Protein AF-A0A2W5ASA6-F1 (afdb_monomer)

Radius of gyration: 26.02 Å; Cα contacts (8 Å, |Δi|>4): 190; chains: 1; bounding box: 42×32×89 Å

pLDDT: mean 86.65, std 14.49, range [41.47, 98.5]

Sequence (164 aa):
MSTVKDPTAKGNSGFLWGIGVLLVIIAVVLGFIFYQNRGANMQGLEGFAKENVNMEMSFGDNAVTLKAADAKDAPEVELYEDYSCPHCSDLAKETDGQMKEKIEQGKLIVKVRTLNFLDGSQNGIESIKSNDGHSYKAAAAIEQVAKSGDVQLYWNLRKYLMDE

Nearest PDB structures (foldseek):
  5c00-assembly3_C  TM=9.479E-01  e=5.331E-10  Corynebacterium diphtheriae NCTC 13129
  6bo0-assembly1_A  TM=9.353E-01  e=1.301E-08  Corynebacterium matruchotii ATCC 14266
  4ihu-assembly2_B  TM=8.076E-01  e=2.851E-03  Mycobacterium tuberculosis H37Rv
  4jr4-assembly2_B  TM=7.544E-01  e=1.469E-03  Mycobacterium tuberculosis
  4z7x-assembly2_B  TM=4.442E-01  e=3.178E-02  Actinomyces oris

Organism: NCBI:txid43771

Foldseek 3Di:
DPDDDDCPPDPNVVSVVVVVVVVVVVVVVVVVVVVVVVVPPVVLCVPQDQDDAQWFWADDPQWIKTAHPPQDPADEDEAEDFLVDLVSLVCCVVPVVVVRVCRNVSNYIYTYRQDHLVLADPVGPVSVVVLPDPRSVLSVVLVVVSVVRPPSCNSSSVNSSSND

Structure (mmCIF, N/CA/C/O backbone):
data_AF-A0A2W5ASA6-F1
#
_entry.id   AF-A0A2W5ASA6-F1
#
loop_
_atom_site.group_PDB
_atom_site.id
_atom_site.type_symbol
_atom_site.label_atom_id
_atom_site.label_alt_id
_atom_site.label_comp_id
_atom_site.label_asym_id
_atom_site.label_entity_id
_atom_site.label_seq_id
_atom_site.pdbx_PDB_ins_code
_atom_site.Cartn_x
_atom_site.Cartn_y
_atom_site.Cartn_z
_atom_site.occupancy
_atom_site.B_iso_or_equiv
_atom_site.auth_seq_id
_atom_site.auth_comp_id
_atom_site.auth_asym_id
_atom_site.auth_atom_id
_atom_site.pdbx_PDB_model_num
ATOM 1 N N . MET A 1 1 ? -2.077 -6.073 70.596 1.00 41.47 1 MET A N 1
ATOM 2 C CA . MET A 1 1 ? -2.685 -4.907 69.918 1.00 41.47 1 MET A CA 1
ATOM 3 C C . MET A 1 1 ? -1.6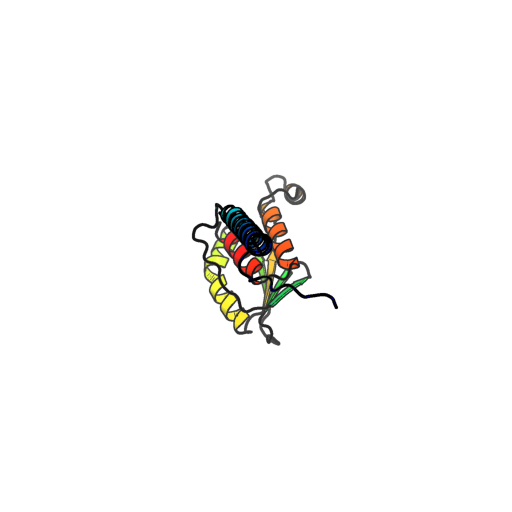05 -4.258 69.066 1.00 41.47 1 MET A C 1
ATOM 5 O O . MET A 1 1 ? -0.726 -3.611 69.619 1.00 41.47 1 MET A O 1
ATOM 9 N N . SER A 1 2 ? -1.594 -4.506 67.755 1.00 49.22 2 SER A N 1
ATOM 10 C CA . SER A 1 2 ? -0.658 -3.827 66.849 1.00 49.22 2 SER A CA 1
ATOM 11 C C . SER A 1 2 ? -1.163 -2.409 66.627 1.00 49.22 2 SER A C 1
ATOM 13 O O . SER A 1 2 ? -2.222 -2.220 66.036 1.00 49.22 2 SER A O 1
ATOM 15 N N . THR A 1 3 ? -0.449 -1.420 67.163 1.00 57.75 3 THR A N 1
ATOM 16 C CA . THR A 1 3 ? -0.790 -0.013 66.946 1.00 57.75 3 THR A CA 1
ATOM 17 C C . THR A 1 3 ? -0.473 0.327 65.490 1.00 57.75 3 THR A C 1
ATOM 19 O O . THR A 1 3 ? 0.677 0.226 65.056 1.00 57.75 3 THR A O 1
ATOM 22 N N . VAL A 1 4 ? -1.496 0.666 64.706 1.00 61.16 4 VAL A N 1
ATOM 23 C CA . VAL A 1 4 ? -1.311 1.203 63.355 1.00 61.16 4 VAL A CA 1
ATOM 24 C C . VAL A 1 4 ? -0.895 2.657 63.534 1.00 61.16 4 VAL A C 1
ATOM 26 O O . VAL A 1 4 ? -1.671 3.474 64.024 1.00 61.16 4 VAL A O 1
ATOM 29 N N . LYS A 1 5 ? 0.365 2.967 63.220 1.00 63.25 5 LYS A N 1
ATOM 30 C CA . LYS A 1 5 ? 0.864 4.343 63.260 1.00 63.25 5 LYS A CA 1
ATOM 31 C C . LYS A 1 5 ? 0.345 5.098 62.041 1.00 63.25 5 LYS A C 1
ATOM 33 O O . LYS A 1 5 ? 0.503 4.625 60.919 1.00 63.25 5 LYS A O 1
ATOM 38 N N . ASP A 1 6 ? -0.239 6.266 62.286 1.00 61.50 6 ASP A N 1
ATOM 39 C CA . ASP A 1 6 ? -0.679 7.198 61.250 1.00 61.50 6 ASP A CA 1
ATOM 40 C C . ASP A 1 6 ? 0.534 7.626 60.395 1.00 61.50 6 ASP A C 1
ATOM 42 O O . ASP A 1 6 ? 1.485 8.216 60.927 1.00 61.50 6 ASP A O 1
ATOM 46 N N . PRO A 1 7 ? 0.547 7.309 59.086 1.00 58.97 7 PRO A N 1
ATOM 47 C CA . PRO A 1 7 ? 1.683 7.583 58.210 1.00 58.97 7 PRO A CA 1
ATOM 48 C C . PRO A 1 7 ? 1.930 9.085 57.999 1.00 58.97 7 PRO A C 1
ATOM 50 O O . PRO A 1 7 ? 3.043 9.463 57.635 1.00 58.97 7 PRO A O 1
ATOM 53 N N . THR A 1 8 ? 0.939 9.932 58.291 1.00 57.84 8 THR A N 1
ATOM 54 C CA . THR A 1 8 ? 0.981 11.398 58.182 1.00 57.84 8 THR A CA 1
ATOM 55 C C . THR A 1 8 ? 1.221 12.126 59.511 1.00 57.84 8 THR A C 1
ATOM 57 O O . THR A 1 8 ? 1.247 13.358 59.544 1.00 57.84 8 THR A O 1
ATOM 60 N N . ALA A 1 9 ? 1.455 11.402 60.613 1.00 64.62 9 ALA A N 1
ATOM 61 C CA . ALA A 1 9 ? 1.742 12.011 61.910 1.00 64.62 9 ALA A CA 1
ATOM 62 C C . ALA A 1 9 ? 3.044 12.841 61.902 1.00 64.62 9 ALA A C 1
ATOM 64 O O . ALA A 1 9 ? 4.064 12.463 61.315 1.00 64.62 9 ALA A O 1
ATOM 65 N N . LYS A 1 10 ? 3.011 13.979 62.608 1.00 55.50 10 LYS A N 1
ATOM 66 C CA . LYS A 1 10 ? 4.101 14.962 62.722 1.00 55.50 10 LYS A CA 1
ATOM 67 C C . LYS A 1 10 ? 5.357 14.296 63.314 1.00 55.50 10 LYS A C 1
ATOM 69 O O . LYS A 1 10 ? 5.459 14.126 64.524 1.00 55.50 10 LYS A O 1
ATOM 74 N N . GLY A 1 11 ? 6.287 13.886 62.446 1.00 59.62 11 GLY A N 1
ATOM 75 C CA . GLY A 1 11 ? 7.538 13.207 62.815 1.00 59.62 11 GLY A CA 1
ATOM 76 C C . GLY A 1 11 ? 7.908 11.982 61.967 1.00 59.62 11 GLY A C 1
ATOM 77 O O . GLY A 1 11 ? 9.030 11.498 62.086 1.00 59.62 11 GLY A O 1
ATOM 78 N N . ASN A 1 12 ? 7.024 11.485 61.091 1.00 59.50 12 ASN A N 1
ATOM 79 C CA . ASN A 1 12 ? 7.313 10.305 60.267 1.00 59.50 12 ASN A CA 1
ATOM 80 C C . ASN A 1 12 ? 7.948 10.669 58.909 1.00 59.50 12 ASN A C 1
ATOM 82 O O . ASN A 1 12 ? 7.347 10.505 57.845 1.00 59.50 12 ASN A O 1
ATOM 86 N N . SER A 1 13 ? 9.185 11.175 58.949 1.00 63.97 13 SER A N 1
ATOM 87 C CA . SER A 1 13 ? 9.952 11.586 57.759 1.00 63.97 13 SER A CA 1
ATOM 88 C C . SER A 1 13 ? 10.148 10.464 56.732 1.00 63.97 13 SER A C 1
ATOM 90 O O . SER A 1 13 ? 10.290 10.752 55.547 1.00 63.97 13 SER A O 1
ATOM 92 N N . GLY A 1 14 ? 10.089 9.194 57.149 1.00 72.12 14 GLY A N 1
ATOM 93 C CA . GLY A 1 14 ? 10.225 8.039 56.258 1.00 72.12 14 GLY A CA 1
ATOM 94 C C . GLY A 1 14 ? 9.082 7.883 55.248 1.00 72.12 14 GLY A C 1
ATOM 95 O O . GLY A 1 14 ? 9.334 7.507 54.106 1.00 72.12 14 GLY A O 1
ATOM 96 N N . PHE A 1 15 ? 7.841 8.218 55.620 1.00 73.06 15 PHE A N 1
ATOM 97 C CA . PHE A 1 15 ? 6.695 8.127 54.704 1.00 73.06 15 PHE A CA 1
ATOM 98 C C . PHE A 1 15 ? 6.713 9.250 53.657 1.00 73.06 15 PHE A C 1
ATOM 100 O O . PHE A 1 15 ? 6.542 8.994 52.466 1.00 73.06 15 PHE A O 1
ATOM 107 N N . LEU A 1 16 ? 7.014 10.482 54.083 1.00 79.38 16 LEU A N 1
ATOM 108 C CA . LEU A 1 16 ? 7.177 11.622 53.173 1.00 79.38 16 LEU A CA 1
ATOM 109 C C . LEU A 1 16 ? 8.375 11.434 52.232 1.00 79.38 16 LEU A C 1
ATOM 111 O O . LEU A 1 16 ? 8.288 11.770 51.053 1.00 79.38 16 LEU A O 1
ATOM 115 N N . TRP A 1 17 ? 9.468 10.846 52.727 1.00 84.31 17 TRP A N 1
ATOM 116 C CA . TRP A 1 17 ? 10.623 10.500 51.900 1.00 84.31 17 TRP A CA 1
ATOM 117 C C . TRP A 1 17 ? 10.293 9.399 50.885 1.00 84.31 17 TRP A C 1
ATOM 119 O O . TRP A 1 17 ? 10.649 9.527 49.717 1.00 84.31 17 TRP A O 1
ATOM 129 N N . GLY A 1 18 ? 9.532 8.374 51.286 1.00 86.62 18 GLY A N 1
ATOM 130 C CA . GLY A 1 18 ? 9.048 7.328 50.380 1.00 86.62 18 GLY A CA 1
ATOM 131 C C . GLY A 1 18 ? 8.184 7.870 49.235 1.00 86.62 18 GLY A C 1
ATOM 132 O O . GLY A 1 18 ? 8.398 7.501 48.081 1.00 86.62 18 GLY A O 1
ATOM 133 N N . ILE A 1 19 ? 7.267 8.802 49.522 1.00 87.00 19 ILE A N 1
ATOM 134 C CA . ILE A 1 19 ? 6.467 9.485 48.488 1.00 87.00 19 ILE A CA 1
ATOM 135 C C . ILE A 1 19 ? 7.361 10.333 47.576 1.00 87.00 19 ILE A C 1
ATOM 137 O O . ILE A 1 19 ? 7.201 10.298 46.357 1.00 87.00 19 ILE A O 1
ATOM 141 N N . GLY A 1 20 ? 8.320 11.066 48.147 1.00 90.56 20 GLY A N 1
ATOM 142 C CA . GLY A 1 20 ? 9.262 11.874 47.374 1.00 90.56 20 GLY A CA 1
ATOM 143 C C . GLY A 1 20 ? 10.071 11.036 46.382 1.00 90.56 20 GLY A C 1
ATOM 144 O O . GLY A 1 20 ? 10.137 11.375 45.203 1.00 90.56 20 GLY A O 1
ATOM 145 N N . VAL A 1 21 ? 10.623 9.904 46.830 1.00 93.50 21 VAL A N 1
ATOM 146 C CA . VAL A 1 21 ? 11.370 8.971 45.969 1.00 93.50 21 VAL A CA 1
ATOM 147 C C . VAL A 1 21 ? 10.477 8.399 44.866 1.00 93.50 21 VAL A C 1
ATOM 149 O O . VAL A 1 21 ? 10.891 8.350 43.708 1.00 93.50 21 VAL A O 1
ATOM 152 N N . LEU A 1 22 ? 9.236 8.024 45.187 1.00 91.81 22 LEU A N 1
ATOM 153 C CA . LEU A 1 22 ? 8.289 7.501 44.201 1.00 91.81 22 LEU A CA 1
ATOM 154 C C . LEU A 1 22 ? 7.977 8.522 43.096 1.00 91.81 22 LEU A C 1
ATOM 156 O O . LEU A 1 22 ? 7.993 8.176 41.915 1.00 91.81 22 LEU A O 1
ATOM 160 N N . LEU A 1 23 ? 7.738 9.784 43.461 1.00 93.81 23 LEU A N 1
ATOM 161 C CA . LEU A 1 23 ? 7.461 10.851 42.494 1.00 93.81 23 LEU A CA 1
ATOM 162 C C . LEU A 1 23 ? 8.652 11.116 41.567 1.00 93.81 23 LEU A C 1
ATOM 164 O O . LEU A 1 23 ? 8.461 11.331 40.371 1.00 93.81 23 LEU A O 1
ATOM 168 N N . VAL A 1 24 ? 9.876 11.048 42.096 1.00 95.94 24 VAL A N 1
ATOM 169 C CA . VAL A 1 24 ? 11.101 11.187 41.297 1.00 95.94 24 VAL A CA 1
ATOM 170 C C . VAL A 1 24 ? 11.216 10.048 40.285 1.00 95.94 24 VAL A C 1
ATOM 172 O O . VAL A 1 24 ? 11.484 10.305 39.115 1.00 95.94 24 VAL A O 1
ATOM 175 N N . ILE A 1 25 ? 10.952 8.802 40.692 1.00 94.44 25 ILE A N 1
ATOM 176 C CA . ILE A 1 25 ? 10.977 7.646 39.783 1.00 94.44 25 ILE A CA 1
ATOM 177 C C . ILE A 1 25 ? 9.938 7.814 38.666 1.00 94.44 25 ILE A C 1
ATOM 179 O O . ILE A 1 25 ? 10.270 7.623 37.498 1.00 94.44 25 ILE A O 1
ATOM 183 N N . ILE A 1 26 ? 8.710 8.230 38.994 1.00 93.25 26 ILE A N 1
ATOM 184 C CA . ILE A 1 26 ? 7.659 8.493 37.996 1.00 93.25 26 ILE A CA 1
ATOM 185 C C . ILE A 1 26 ? 8.109 9.573 37.005 1.00 93.25 26 ILE A C 1
ATOM 187 O O . ILE A 1 26 ? 7.986 9.384 35.796 1.00 93.25 26 ILE A O 1
ATOM 191 N N . ALA A 1 27 ? 8.673 10.680 37.493 1.00 94.69 27 ALA A N 1
ATOM 192 C CA . ALA A 1 27 ? 9.169 11.758 36.640 1.00 94.69 27 ALA A CA 1
ATOM 193 C C . ALA A 1 27 ? 10.312 11.297 35.719 1.00 94.69 27 ALA A C 1
ATOM 195 O O . ALA A 1 27 ? 10.337 11.665 34.546 1.00 94.69 27 ALA A O 1
ATOM 196 N N . VAL A 1 28 ? 11.222 10.454 36.218 1.00 95.56 28 VAL A N 1
ATOM 197 C CA . VAL A 1 28 ? 12.313 9.869 35.422 1.00 95.56 28 VAL A CA 1
ATOM 198 C C . VAL A 1 28 ? 11.769 8.933 34.346 1.00 95.56 28 VAL A C 1
ATOM 200 O O . VAL A 1 28 ? 12.196 9.029 33.200 1.00 95.56 28 VAL A O 1
ATOM 203 N N . VAL A 1 29 ? 10.802 8.069 34.671 1.00 93.69 29 VAL A N 1
ATOM 204 C CA . VAL A 1 29 ? 10.183 7.155 33.695 1.00 93.69 29 VAL A CA 1
ATOM 205 C C . VAL A 1 29 ? 9.436 7.936 32.614 1.00 93.69 29 VAL A C 1
ATOM 207 O O . VAL A 1 29 ? 9.633 7.672 31.431 1.00 93.69 29 VAL A O 1
ATOM 210 N N . LEU A 1 30 ? 8.635 8.938 32.989 1.00 87.25 30 LEU A N 1
ATOM 211 C CA . LEU A 1 30 ? 7.935 9.798 32.029 1.00 87.25 30 LEU A CA 1
ATOM 212 C C . LEU A 1 30 ? 8.916 10.598 31.164 1.00 87.25 30 LEU A C 1
ATOM 214 O O . LEU A 1 30 ? 8.736 10.679 29.951 1.00 87.25 30 LEU A O 1
ATOM 218 N N . GLY A 1 31 ? 9.977 11.137 31.767 1.00 88.62 31 GLY A N 1
ATOM 219 C CA . GLY A 1 31 ? 11.050 11.822 31.051 1.00 88.62 31 GLY A CA 1
ATOM 220 C C . GLY A 1 31 ? 11.774 10.901 30.072 1.00 88.62 31 GLY A C 1
ATOM 221 O O . GLY A 1 31 ? 12.037 11.304 28.944 1.00 88.62 31 GLY A O 1
ATOM 222 N N . PHE A 1 32 ? 12.035 9.651 30.459 1.00 88.88 32 PHE A N 1
ATOM 223 C CA . PHE A 1 32 ? 12.667 8.644 29.608 1.00 88.88 32 PHE A CA 1
ATOM 224 C C . PHE A 1 32 ? 11.768 8.210 28.445 1.00 88.88 32 PHE A C 1
ATOM 226 O O . PHE A 1 32 ? 12.246 8.136 27.315 1.00 88.88 32 PHE A O 1
ATOM 233 N N . ILE A 1 33 ? 10.469 7.994 28.687 1.00 83.19 33 ILE A N 1
ATOM 234 C CA . ILE A 1 33 ? 9.481 7.719 27.630 1.00 83.19 33 ILE A CA 1
ATOM 235 C C . ILE A 1 33 ? 9.431 8.894 26.653 1.00 83.19 33 ILE A C 1
ATOM 237 O O . ILE A 1 33 ? 9.536 8.695 25.447 1.00 83.19 33 ILE A O 1
ATOM 241 N N . PHE A 1 34 ? 9.332 10.126 27.159 1.00 79.44 34 PHE A N 1
ATOM 242 C CA . PHE A 1 34 ? 9.278 11.324 26.320 1.00 79.44 34 PHE A CA 1
ATOM 243 C C . PHE A 1 34 ? 10.585 11.557 25.545 1.00 79.44 34 PHE A C 1
ATOM 245 O O . PHE A 1 34 ? 10.561 12.003 24.399 1.00 79.44 34 PHE A O 1
ATOM 252 N N . TYR A 1 35 ? 11.729 11.223 26.144 1.00 80.69 35 TYR A N 1
ATOM 253 C CA . TYR A 1 35 ? 13.042 11.299 25.508 1.00 80.69 35 TYR A CA 1
ATOM 254 C C . TYR A 1 35 ? 13.218 10.240 24.411 1.00 80.69 35 TYR A C 1
ATOM 256 O O . TYR A 1 35 ? 13.662 10.588 23.320 1.00 80.69 35 TYR A O 1
ATOM 264 N N . GLN A 1 36 ? 12.802 8.987 24.642 1.00 72.62 36 GLN A N 1
ATOM 265 C CA . GLN A 1 36 ? 12.771 7.969 23.585 1.00 72.62 36 GLN A CA 1
ATOM 266 C C . GLN A 1 36 ? 11.822 8.361 22.447 1.00 72.62 36 GLN A C 1
ATOM 268 O O . GLN A 1 36 ? 12.189 8.244 21.280 1.00 72.62 36 GLN A O 1
ATOM 273 N N . ASN A 1 37 ? 10.648 8.916 22.762 1.00 62.50 37 ASN A N 1
ATOM 274 C CA . ASN A 1 37 ? 9.692 9.349 21.740 1.00 62.50 37 ASN A CA 1
ATOM 275 C C . ASN A 1 37 ? 10.167 10.567 20.928 1.00 62.50 37 ASN A C 1
ATOM 277 O O . ASN A 1 37 ? 9.726 10.751 19.799 1.00 62.50 37 ASN A O 1
ATOM 281 N N . ARG A 1 38 ? 11.084 11.390 21.460 1.00 59.59 38 ARG A N 1
ATOM 282 C CA . ARG A 1 38 ? 11.722 12.491 20.712 1.00 59.59 38 ARG A CA 1
ATOM 283 C C . ARG A 1 38 ? 12.724 12.012 19.656 1.00 59.59 38 ARG A C 1
ATOM 285 O O . ARG A 1 38 ? 13.066 12.792 18.775 1.00 59.59 38 ARG A O 1
ATOM 292 N N . GLY A 1 39 ? 13.207 10.771 19.735 1.00 48.31 39 GLY A N 1
ATOM 293 C CA . GLY A 1 39 ? 14.118 10.177 18.750 1.00 48.31 39 GLY A CA 1
ATOM 294 C C . GLY A 1 39 ? 13.423 9.666 17.485 1.00 48.31 39 GLY A C 1
ATOM 295 O O . GLY A 1 39 ? 14.084 9.483 16.470 1.00 48.31 39 GLY A O 1
ATOM 296 N N . ALA A 1 40 ? 12.097 9.507 17.504 1.00 51.72 40 ALA A N 1
ATOM 297 C CA . ALA A 1 40 ? 11.301 9.150 16.331 1.00 51.72 40 ALA A CA 1
ATOM 298 C C . ALA A 1 40 ? 11.008 10.373 15.437 1.00 51.72 40 ALA A C 1
ATOM 300 O O . ALA A 1 40 ? 9.904 10.531 14.919 1.00 51.72 40 ALA A O 1
ATOM 301 N N . ASN A 1 41 ? 11.994 11.259 15.256 1.00 52.47 41 ASN A N 1
ATOM 302 C CA . ASN A 1 41 ? 11.981 12.179 14.124 1.00 52.47 41 ASN A CA 1
ATOM 303 C C . ASN A 1 41 ? 12.223 11.318 12.886 1.00 52.47 41 ASN A C 1
ATOM 305 O O . ASN A 1 41 ? 13.366 11.006 12.554 1.00 52.47 41 ASN A O 1
ATOM 309 N N . MET A 1 42 ? 11.138 10.857 12.269 1.00 54.53 42 MET A N 1
ATOM 310 C CA . MET A 1 42 ? 11.188 10.119 11.016 1.00 54.53 42 MET A CA 1
ATOM 311 C C . MET A 1 42 ? 11.633 11.091 9.916 1.00 54.53 42 MET A C 1
ATOM 313 O O . MET A 1 42 ? 10.807 11.715 9.254 1.00 54.53 42 MET A O 1
ATOM 317 N N . GLN A 1 43 ? 12.948 11.285 9.786 1.00 53.66 43 GLN A N 1
ATOM 318 C CA . GLN A 1 43 ? 13.554 12.005 8.666 1.00 53.66 43 GLN A CA 1
ATOM 319 C C . GLN A 1 43 ? 13.014 11.376 7.372 1.00 53.66 43 GLN A C 1
ATOM 321 O O . GLN A 1 43 ? 13.163 10.171 7.184 1.00 53.66 43 GLN A O 1
ATOM 326 N N . GLY A 1 44 ? 12.324 12.166 6.544 1.00 59.69 44 GLY A N 1
ATOM 327 C CA . GLY A 1 44 ? 11.625 11.698 5.334 1.00 59.69 44 GLY A CA 1
ATOM 328 C C . GLY A 1 44 ? 10.091 11.756 5.394 1.00 59.69 44 GLY A C 1
ATOM 329 O O . GLY A 1 44 ? 9.454 11.842 4.356 1.00 59.69 44 GLY A O 1
ATOM 330 N N . LEU A 1 45 ? 9.478 11.821 6.583 1.00 64.81 45 LEU A N 1
ATOM 331 C CA . LEU A 1 45 ? 8.016 11.969 6.746 1.00 64.81 45 LEU A CA 1
ATOM 332 C C . LEU A 1 45 ? 7.588 13.411 7.080 1.00 64.81 45 LEU A C 1
ATOM 334 O O . LEU A 1 45 ? 6.460 13.664 7.510 1.00 64.81 45 LEU A O 1
ATOM 338 N N . GLU A 1 46 ? 8.488 14.377 6.896 1.00 64.38 46 GLU A N 1
ATOM 339 C CA . GLU A 1 46 ? 8.218 15.797 7.120 1.00 64.38 46 GLU A CA 1
ATOM 340 C C . GLU A 1 46 ? 7.157 16.293 6.127 1.00 64.38 46 GLU A C 1
ATOM 342 O O . GLU A 1 46 ? 7.371 16.325 4.921 1.00 64.38 46 GLU A O 1
ATOM 347 N N . GLY A 1 47 ? 5.983 16.670 6.640 1.00 65.56 47 GLY A N 1
ATOM 348 C CA . GLY A 1 47 ? 4.858 17.118 5.813 1.00 65.56 47 GLY A CA 1
ATOM 349 C C . GLY A 1 47 ? 3.937 16.002 5.310 1.00 65.56 47 GLY A C 1
ATOM 350 O O . GLY A 1 47 ? 2.905 16.314 4.717 1.00 65.56 47 GLY A O 1
ATOM 351 N N . PHE A 1 48 ? 4.229 14.728 5.598 1.00 74.50 48 PHE A N 1
ATOM 352 C CA . PHE A 1 48 ? 3.314 13.636 5.274 1.00 74.50 48 PHE A CA 1
ATOM 353 C C . PHE A 1 48 ? 2.092 13.663 6.206 1.00 74.50 48 PHE A C 1
ATOM 355 O O . PHE A 1 48 ? 2.175 13.368 7.403 1.00 74.50 48 PHE A O 1
ATOM 362 N N . ALA A 1 49 ? 0.935 14.041 5.660 1.00 79.31 49 ALA A N 1
ATOM 363 C CA . ALA A 1 49 ? -0.321 14.072 6.397 1.00 79.31 49 ALA A CA 1
ATOM 364 C C . ALA A 1 49 ? -0.967 12.683 6.397 1.00 79.31 49 ALA A C 1
ATOM 366 O O . ALA A 1 49 ? -1.453 12.214 5.368 1.00 79.31 49 ALA A O 1
ATOM 367 N N . LYS A 1 50 ? -1.007 12.045 7.572 1.00 85.69 50 LYS A N 1
ATOM 368 C CA . LYS A 1 50 ? -1.708 10.771 7.749 1.00 85.69 50 LYS A CA 1
ATOM 369 C C . LYS A 1 50 ? -3.201 10.939 7.457 1.00 85.69 50 LYS A C 1
ATOM 371 O O . LYS A 1 50 ? -3.875 11.760 8.079 1.00 85.69 50 LYS A O 1
ATOM 376 N N . GLU A 1 51 ? -3.724 10.096 6.580 1.00 88.88 51 GLU A N 1
ATOM 377 C CA . GLU A 1 51 ? -5.150 9.967 6.316 1.00 88.88 51 GLU A CA 1
ATOM 378 C C . GLU A 1 51 ? -5.777 8.900 7.209 1.00 88.88 51 GLU A C 1
ATOM 380 O O . GLU A 1 51 ? -5.205 7.830 7.426 1.00 88.88 51 GLU A O 1
ATOM 385 N N . ASN A 1 52 ? -6.984 9.181 7.697 1.00 92.88 52 ASN A N 1
ATOM 386 C CA . ASN A 1 52 ? -7.816 8.162 8.321 1.00 92.88 52 ASN A CA 1
ATOM 387 C C . ASN A 1 52 ? -8.626 7.441 7.246 1.00 92.88 52 ASN A C 1
ATOM 389 O O . ASN A 1 52 ? -9.280 8.085 6.415 1.00 92.88 52 ASN A O 1
ATOM 393 N N . VAL A 1 53 ? -8.623 6.114 7.309 1.00 94.94 53 VAL A N 1
ATOM 394 C CA . VAL A 1 53 ? -9.447 5.261 6.449 1.00 94.94 53 VAL A CA 1
ATOM 395 C C . VAL A 1 53 ? -10.547 4.553 7.236 1.00 94.94 53 VAL A C 1
ATOM 397 O O . VAL A 1 53 ? -10.360 4.211 8.399 1.00 94.94 53 VAL A O 1
ATOM 400 N N . ASN A 1 54 ? -11.707 4.333 6.630 1.00 95.38 54 ASN A N 1
ATOM 401 C CA . ASN A 1 54 ? -12.823 3.598 7.227 1.00 95.38 54 ASN A CA 1
ATOM 402 C C . ASN A 1 54 ? -13.191 2.389 6.359 1.00 95.38 54 ASN A C 1
ATOM 404 O O . ASN A 1 54 ? -14.257 2.330 5.750 1.00 95.38 54 ASN A O 1
ATOM 408 N N . MET A 1 55 ? -12.261 1.444 6.268 1.00 95.38 55 MET A N 1
ATOM 409 C CA . MET A 1 55 ? -12.387 0.231 5.469 1.00 95.38 55 MET A CA 1
ATOM 410 C C . MET A 1 55 ? -11.722 -0.942 6.185 1.00 95.38 55 MET A C 1
ATOM 412 O O . MET A 1 55 ? -10.870 -0.756 7.053 1.00 95.38 55 MET A O 1
ATOM 416 N N . GLU A 1 56 ? -12.111 -2.151 5.812 1.00 96.44 56 GLU A N 1
ATOM 417 C CA . GLU A 1 56 ? -11.475 -3.388 6.234 1.00 96.44 56 GLU A CA 1
ATOM 418 C C . GLU A 1 56 ? -10.395 -3.799 5.237 1.00 96.44 56 GLU A C 1
ATOM 420 O O . GLU A 1 56 ? -10.483 -3.523 4.037 1.00 96.44 56 GLU A O 1
ATOM 425 N N . MET A 1 57 ? -9.399 -4.513 5.753 1.00 97.19 57 MET A N 1
ATOM 426 C CA . MET A 1 57 ? -8.318 -5.090 4.972 1.00 97.19 57 MET A CA 1
ATOM 427 C C . MET A 1 57 ? -8.200 -6.582 5.268 1.00 97.19 57 MET A C 1
ATOM 429 O O . MET A 1 57 ? -8.239 -7.001 6.425 1.00 97.19 57 MET A O 1
ATOM 433 N N . SER A 1 58 ? -7.985 -7.380 4.227 1.00 97.25 58 SER A N 1
ATOM 434 C CA . SER A 1 58 ? -7.551 -8.770 4.361 1.00 97.25 58 SER A CA 1
ATOM 435 C C . SER A 1 58 ? -6.435 -9.080 3.377 1.00 97.25 58 SER A C 1
ATOM 437 O O . SER A 1 58 ? -6.487 -8.635 2.231 1.00 97.25 58 SER A O 1
ATOM 439 N N . PHE A 1 59 ? -5.467 -9.888 3.802 1.00 97.56 59 PHE A N 1
ATOM 440 C CA . PHE A 1 59 ? -4.379 -10.348 2.948 1.00 97.56 59 PHE A CA 1
ATOM 441 C C . PHE A 1 59 ? -4.529 -11.838 2.632 1.00 97.56 59 PHE A C 1
ATOM 443 O O . PHE A 1 59 ? -4.645 -12.667 3.536 1.00 97.56 59 PHE A O 1
ATOM 450 N N . GLY A 1 60 ? -4.533 -12.175 1.346 1.00 95.62 60 GLY A N 1
ATOM 451 C CA . GLY A 1 60 ? -4.664 -13.542 0.849 1.00 95.62 60 GLY A CA 1
ATOM 452 C C . GLY A 1 60 ? -4.574 -13.573 -0.673 1.00 95.62 60 GLY A C 1
ATOM 453 O O . GLY A 1 60 ? -4.749 -12.543 -1.314 1.00 95.62 60 GLY A O 1
ATOM 454 N N . ASP A 1 61 ? -4.271 -14.736 -1.256 1.00 93.69 61 ASP A N 1
ATOM 455 C CA . ASP A 1 61 ? -4.122 -14.881 -2.717 1.00 93.69 61 ASP A CA 1
ATOM 456 C C . ASP A 1 61 ? -3.125 -13.872 -3.337 1.00 93.69 61 ASP A C 1
ATOM 458 O O . ASP A 1 61 ? -3.339 -13.339 -4.422 1.00 93.69 61 ASP A O 1
ATOM 462 N N . ASN A 1 62 ? -2.041 -13.553 -2.617 1.00 92.50 62 ASN A N 1
ATOM 463 C CA . ASN A 1 62 ? -1.057 -12.529 -3.006 1.00 92.50 62 ASN A CA 1
ATOM 464 C C . ASN A 1 62 ? -1.685 -11.157 -3.332 1.00 92.50 62 ASN A C 1
ATOM 466 O O . ASN A 1 62 ? -1.183 -10.422 -4.182 1.00 92.50 62 ASN A O 1
ATOM 470 N N . ALA A 1 63 ? -2.796 -10.822 -2.676 1.00 97.69 63 ALA A N 1
ATOM 471 C CA . ALA A 1 63 ? -3.480 -9.549 -2.820 1.00 97.69 63 ALA A CA 1
ATOM 472 C C . ALA A 1 63 ? -3.890 -8.984 -1.460 1.00 97.69 63 ALA A C 1
ATOM 474 O O . ALA A 1 63 ? -4.262 -9.709 -0.531 1.00 97.69 63 ALA A O 1
ATOM 475 N N . VAL A 1 64 ? -3.884 -7.659 -1.372 1.00 98.44 64 VAL A N 1
ATOM 476 C CA . VAL A 1 64 ? -4.522 -6.923 -0.285 1.00 98.44 64 VAL A CA 1
ATOM 477 C C . VAL A 1 64 ? -5.914 -6.529 -0.744 1.00 98.44 64 VAL A C 1
ATOM 479 O O . VAL A 1 64 ? -6.072 -5.738 -1.668 1.00 98.44 64 VAL A O 1
ATOM 482 N N . THR A 1 65 ? -6.932 -7.104 -0.116 1.00 98.25 65 THR A N 1
ATOM 483 C CA . THR A 1 65 ? -8.327 -6.756 -0.396 1.00 98.25 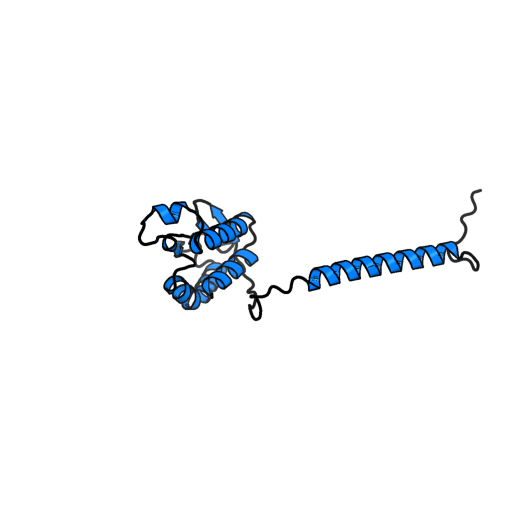65 THR A CA 1
ATOM 484 C C . THR A 1 65 ? -8.770 -5.641 0.539 1.00 98.2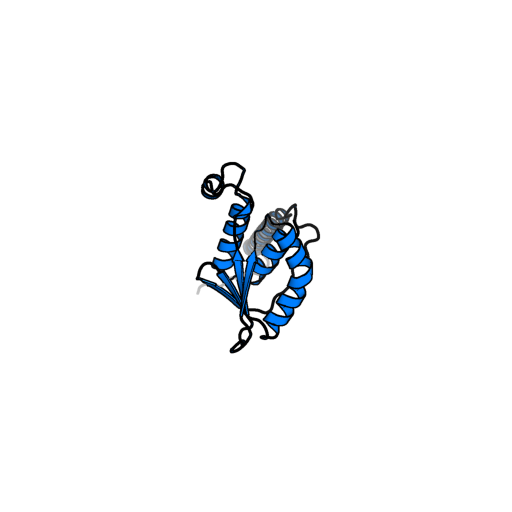5 65 THR A C 1
ATOM 486 O O . THR A 1 65 ? -8.712 -5.816 1.756 1.00 98.25 65 THR A O 1
ATOM 489 N N . LEU A 1 66 ? -9.238 -4.534 -0.031 1.00 98.31 66 LEU A N 1
ATOM 490 C CA . LEU A 1 66 ? -9.814 -3.379 0.651 1.00 98.31 66 LEU A CA 1
ATOM 491 C C . LEU A 1 66 ? -11.312 -3.299 0.346 1.00 98.31 66 LEU A C 1
ATOM 493 O O . LEU A 1 66 ? -11.716 -3.332 -0.821 1.00 98.31 66 LEU A O 1
ATOM 497 N N . LYS A 1 67 ? -12.140 -3.194 1.387 1.00 97.62 67 LYS A N 1
ATOM 498 C CA . LYS A 1 67 ? -13.606 -3.125 1.263 1.00 97.62 67 LYS A CA 1
ATOM 499 C C . LYS A 1 67 ? -14.246 -2.436 2.470 1.00 97.62 67 LYS A C 1
ATOM 501 O O . LYS A 1 67 ? -13.669 -2.445 3.551 1.00 97.62 67 LYS A O 1
ATOM 506 N N . ALA A 1 68 ? -15.460 -1.907 2.334 1.00 96.62 68 ALA A N 1
ATOM 507 C CA . ALA A 1 68 ? -16.277 -1.585 3.508 1.00 96.62 68 ALA A CA 1
ATOM 508 C C . ALA A 1 68 ? -16.752 -2.864 4.226 1.00 96.62 68 ALA A C 1
ATOM 510 O O . ALA A 1 68 ? -16.926 -3.912 3.597 1.00 96.62 68 ALA A O 1
ATOM 511 N N . ALA A 1 69 ? -17.012 -2.762 5.532 1.00 91.69 69 ALA A N 1
ATOM 512 C CA . ALA A 1 69 ? -17.482 -3.877 6.363 1.00 91.69 69 ALA A CA 1
ATOM 513 C C . ALA A 1 69 ? -18.829 -4.466 5.894 1.00 91.69 69 ALA A C 1
ATOM 515 O O . ALA A 1 69 ? -19.098 -5.656 6.054 1.00 91.69 69 ALA A O 1
ATOM 516 N N . ASP A 1 70 ? -19.684 -3.640 5.292 1.00 86.88 70 ASP A N 1
ATOM 517 C CA . ASP A 1 70 ? -21.018 -3.996 4.809 1.00 86.88 70 ASP A CA 1
ATOM 518 C C . ASP A 1 70 ? -21.090 -4.227 3.288 1.00 86.88 70 ASP A C 1
ATOM 520 O O . ASP A 1 70 ? -22.171 -4.502 2.762 1.00 86.88 70 ASP A O 1
ATOM 524 N N . ALA A 1 71 ? -19.957 -4.185 2.578 1.00 87.62 71 ALA A N 1
ATOM 525 C CA . ALA A 1 71 ? -19.910 -4.436 1.141 1.00 87.62 71 ALA A CA 1
ATOM 526 C C . ALA A 1 71 ? -20.258 -5.905 0.831 1.00 87.62 71 ALA A C 1
ATOM 528 O O . ALA A 1 71 ? -19.506 -6.818 1.184 1.00 87.62 71 ALA A O 1
ATOM 529 N N . LYS A 1 72 ? -21.398 -6.139 0.164 1.00 74.88 72 LYS A N 1
ATOM 530 C CA . LYS A 1 72 ? -21.862 -7.490 -0.216 1.00 74.88 72 LYS A CA 1
ATOM 531 C C . LYS A 1 72 ? -21.927 -7.747 -1.722 1.00 74.88 72 LYS A C 1
ATOM 533 O O . LYS A 1 72 ? -21.722 -8.886 -2.115 1.00 74.88 72 LYS A O 1
ATOM 538 N N . ASP A 1 73 ? -22.103 -6.709 -2.543 1.00 86.62 73 ASP A N 1
ATOM 539 C CA . ASP A 1 73 ? -22.308 -6.837 -4.000 1.00 86.62 73 ASP A CA 1
ATOM 540 C C . ASP A 1 73 ? -21.622 -5.710 -4.801 1.00 86.62 73 ASP A C 1
ATOM 542 O O . ASP A 1 73 ? -22.074 -5.310 -5.877 1.00 86.62 73 ASP A O 1
ATOM 546 N N . ALA A 1 74 ? -20.550 -5.133 -4.255 1.00 95.06 74 ALA A N 1
ATOM 547 C CA . ALA A 1 74 ? -19.807 -4.084 -4.945 1.00 95.06 74 ALA A CA 1
ATOM 548 C C . ALA A 1 74 ? -18.952 -4.678 -6.082 1.00 95.06 74 ALA A C 1
ATOM 550 O O . ALA A 1 74 ? -18.411 -5.774 -5.919 1.00 95.06 74 ALA A O 1
ATOM 551 N N . PRO A 1 75 ? -18.773 -3.960 -7.208 1.00 97.06 75 PRO A N 1
ATOM 552 C CA . PRO A 1 75 ? -17.801 -4.336 -8.225 1.00 97.06 75 PRO A CA 1
ATOM 553 C C . PRO A 1 75 ? -16.412 -4.552 -7.621 1.00 97.06 75 PRO A C 1
ATOM 555 O O . PRO A 1 75 ? -15.944 -3.744 -6.815 1.00 97.06 75 PRO A O 1
ATOM 558 N N . GLU A 1 76 ? -15.761 -5.631 -8.040 1.00 97.25 76 GLU A N 1
ATOM 559 C CA . GLU A 1 76 ? -14.391 -5.954 -7.659 1.00 97.25 76 GLU A CA 1
ATOM 560 C C . GLU A 1 76 ? -13.428 -5.524 -8.767 1.00 97.25 76 GLU A C 1
ATOM 562 O O . GLU A 1 76 ? -13.666 -5.789 -9.948 1.00 97.25 76 GLU A O 1
ATOM 567 N N . VAL A 1 77 ? -12.342 -4.857 -8.384 1.00 97.31 77 VAL A N 1
ATOM 568 C CA . VAL A 1 77 ? -11.266 -4.450 -9.290 1.00 97.31 77 VAL A CA 1
ATOM 569 C C . VAL A 1 77 ? -9.944 -4.989 -8.767 1.00 97.31 77 VAL A C 1
ATOM 571 O O . VAL A 1 77 ? -9.643 -4.868 -7.579 1.00 97.31 77 VAL A O 1
ATOM 574 N N . GLU A 1 78 ? -9.136 -5.545 -9.664 1.00 98.06 78 GLU A N 1
ATOM 575 C CA . GLU A 1 78 ? -7.749 -5.892 -9.370 1.00 98.06 78 GLU A CA 1
ATOM 576 C C . GLU A 1 78 ? -6.828 -4.756 -9.819 1.00 98.06 78 GLU A C 1
ATOM 578 O O . GLU A 1 78 ? -6.804 -4.384 -10.994 1.00 98.06 78 GLU A O 1
ATOM 583 N N . LEU A 1 79 ? -6.083 -4.194 -8.870 1.00 98.25 79 LEU A N 1
ATOM 584 C CA . LEU A 1 79 ? -5.122 -3.124 -9.102 1.00 98.25 79 LEU A CA 1
ATOM 585 C C . LEU A 1 79 ? -3.715 -3.709 -9.047 1.00 98.25 79 LEU A C 1
ATOM 587 O O . LEU A 1 79 ? -3.231 -4.063 -7.976 1.00 98.25 79 LEU A O 1
ATOM 591 N N . TYR A 1 80 ? -3.069 -3.806 -10.202 1.00 98.38 80 TYR A N 1
ATOM 592 C CA . TYR A 1 80 ? -1.682 -4.241 -10.309 1.00 98.38 80 TYR A CA 1
ATOM 593 C C . TYR A 1 80 ? -0.760 -3.031 -10.291 1.00 98.38 80 TYR A C 1
ATOM 595 O O . TYR A 1 80 ? -0.913 -2.124 -11.110 1.00 98.38 80 TYR A O 1
ATOM 603 N N . GLU A 1 81 ? 0.204 -3.024 -9.379 1.00 97.88 81 GLU A N 1
ATOM 604 C CA . GLU A 1 81 ? 1.087 -1.877 -9.184 1.00 97.88 81 GLU A CA 1
ATOM 605 C C . GLU A 1 81 ? 2.496 -2.298 -8.772 1.00 97.88 81 GLU A C 1
ATOM 607 O O . GLU A 1 81 ? 2.691 -3.361 -8.190 1.00 97.88 81 GLU A O 1
ATOM 612 N N . ASP A 1 82 ? 3.475 -1.452 -9.070 1.00 96.81 82 ASP A N 1
ATOM 613 C CA . ASP A 1 82 ? 4.877 -1.619 -8.694 1.00 96.81 82 ASP A CA 1
ATOM 614 C C . ASP A 1 82 ? 5.375 -0.268 -8.158 1.00 96.81 82 ASP A C 1
ATOM 616 O O . ASP A 1 82 ? 5.155 0.765 -8.794 1.00 96.81 82 ASP A O 1
ATOM 620 N N . TYR A 1 83 ? 6.013 -0.268 -6.986 1.00 96.94 83 TYR A N 1
ATOM 621 C CA . TYR A 1 83 ? 6.455 0.953 -6.295 1.00 96.94 83 TYR A CA 1
ATOM 622 C C . TYR A 1 83 ? 7.610 1.683 -6.987 1.00 96.94 83 TYR A C 1
ATOM 624 O O . TYR A 1 83 ? 7.962 2.783 -6.586 1.00 96.94 83 TYR A O 1
ATOM 632 N N . SER A 1 84 ? 8.205 1.099 -8.025 1.00 94.94 84 SER A N 1
ATOM 633 C CA . SER A 1 84 ? 9.191 1.781 -8.867 1.00 94.94 84 SER A CA 1
ATOM 634 C C . SER A 1 84 ? 8.585 2.304 -10.175 1.00 94.94 84 SER A C 1
ATOM 636 O O . SER A 1 84 ? 9.318 2.808 -11.025 1.00 94.94 84 SER A O 1
ATOM 638 N N . CYS A 1 85 ? 7.268 2.156 -10.387 1.00 96.25 85 CYS A N 1
ATOM 639 C CA . CYS A 1 85 ? 6.592 2.532 -11.628 1.00 96.25 85 CYS A CA 1
ATOM 640 C C . CYS A 1 85 ? 6.062 3.975 -11.568 1.00 96.25 85 CYS A C 1
ATOM 642 O O . CYS A 1 85 ? 5.072 4.228 -10.875 1.00 96.25 85 CYS A O 1
ATOM 644 N N . PRO A 1 86 ? 6.602 4.911 -12.375 1.00 95.69 86 PRO A N 1
ATOM 645 C CA . PRO A 1 86 ? 6.150 6.304 -12.357 1.00 95.69 86 PRO A CA 1
ATOM 646 C C . PRO A 1 86 ? 4.670 6.455 -12.724 1.00 95.69 86 PRO A C 1
ATOM 648 O O . PRO A 1 86 ? 3.958 7.257 -12.138 1.00 95.69 86 PRO A O 1
ATOM 651 N N . HIS A 1 87 ? 4.163 5.631 -13.641 1.00 96.75 87 HIS A N 1
ATOM 652 C CA . HIS A 1 87 ? 2.755 5.700 -14.036 1.00 96.75 87 HIS A CA 1
ATOM 653 C C . HIS A 1 87 ? 1.804 5.047 -13.026 1.00 96.75 87 HIS A C 1
ATOM 655 O O . HIS A 1 87 ? 0.622 5.387 -13.006 1.00 96.75 87 HIS A O 1
ATOM 661 N N . CYS A 1 88 ? 2.294 4.145 -12.166 1.00 97.75 88 CYS A N 1
ATOM 662 C CA . CYS A 1 88 ? 1.523 3.709 -11.000 1.00 97.75 88 CYS A CA 1
ATOM 663 C C . CYS A 1 88 ? 1.416 4.849 -9.978 1.00 97.75 88 CYS A C 1
ATOM 665 O O . CYS A 1 88 ? 0.330 5.061 -9.446 1.00 97.75 88 CYS A O 1
ATOM 667 N N . SER A 1 89 ? 2.494 5.619 -9.777 1.00 97.62 89 SER A N 1
ATOM 668 C CA . SER A 1 89 ? 2.478 6.845 -8.964 1.00 97.62 89 SER A CA 1
ATOM 669 C C . SER A 1 89 ? 1.491 7.882 -9.513 1.00 97.62 89 SER A C 1
ATOM 671 O O . SER A 1 89 ? 0.632 8.360 -8.771 1.00 97.62 89 SER A O 1
ATOM 673 N N . ASP A 1 90 ? 1.540 8.172 -10.819 1.00 97.38 90 ASP A N 1
ATOM 674 C CA . ASP A 1 90 ? 0.598 9.094 -11.473 1.00 97.38 90 ASP A CA 1
ATOM 675 C C . ASP A 1 90 ? -0.857 8.646 -11.253 1.00 97.38 90 ASP A C 1
ATOM 677 O O . ASP A 1 90 ? -1.713 9.432 -10.845 1.00 97.38 90 ASP A O 1
ATOM 681 N N . LEU A 1 91 ? -1.144 7.357 -11.472 1.00 97.81 91 LEU A N 1
ATOM 682 C CA . LEU A 1 91 ? -2.481 6.803 -11.270 1.00 97.81 91 LEU A CA 1
ATOM 683 C C . LEU A 1 91 ? -2.933 6.914 -9.807 1.00 97.81 91 LEU A C 1
ATOM 685 O O . LEU A 1 91 ? -4.083 7.283 -9.557 1.00 97.81 91 LEU A O 1
ATOM 689 N N . ALA A 1 92 ? -2.053 6.610 -8.851 1.00 97.50 92 ALA A N 1
ATOM 690 C CA . ALA A 1 92 ? -2.345 6.714 -7.425 1.00 97.50 92 ALA A CA 1
ATOM 691 C C . ALA A 1 92 ? -2.698 8.159 -7.042 1.00 97.50 92 ALA A C 1
ATOM 693 O O . ALA A 1 92 ? -3.754 8.400 -6.455 1.00 97.50 92 ALA A O 1
ATOM 694 N N . LYS A 1 93 ? -1.888 9.135 -7.469 1.00 95.69 93 LYS A N 1
ATOM 695 C CA . LYS A 1 93 ? -2.113 10.570 -7.216 1.00 95.69 93 LYS A CA 1
ATOM 696 C C . LYS A 1 93 ? -3.468 11.052 -7.736 1.00 95.69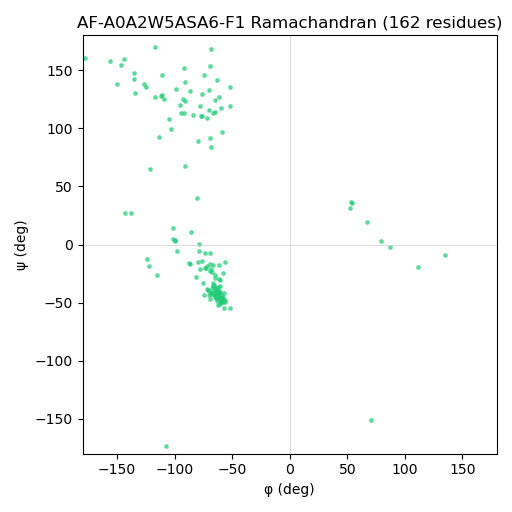 93 LYS A C 1
ATOM 698 O O . LYS A 1 93 ? -4.167 11.788 -7.042 1.00 95.69 93 LYS A O 1
ATOM 703 N N . GLU A 1 94 ? -3.866 10.599 -8.921 1.00 97.12 94 GLU A N 1
ATOM 704 C CA . GLU A 1 94 ? -5.117 11.023 -9.559 1.00 97.12 94 GLU A CA 1
ATOM 705 C C . GLU A 1 94 ? -6.361 10.279 -9.037 1.00 97.12 94 GLU A C 1
ATOM 707 O O . GLU A 1 94 ? -7.479 10.811 -9.076 1.00 97.12 94 GLU A O 1
ATOM 712 N N . THR A 1 95 ? -6.210 9.036 -8.561 1.00 97.62 95 THR A N 1
ATOM 713 C CA . THR A 1 95 ? -7.364 8.150 -8.319 1.00 97.62 95 THR A CA 1
ATOM 714 C C . THR A 1 95 ? -7.513 7.620 -6.898 1.00 97.62 95 THR A C 1
ATOM 716 O O . THR A 1 95 ? -8.638 7.271 -6.533 1.00 97.62 95 THR A O 1
ATOM 719 N N . ASP A 1 96 ? -6.478 7.629 -6.052 1.00 97.31 96 ASP A N 1
ATOM 720 C CA . ASP A 1 96 ? -6.548 7.006 -4.721 1.00 97.31 96 ASP A CA 1
ATOM 721 C C . ASP A 1 96 ? -7.604 7.653 -3.819 1.00 97.31 96 ASP A C 1
ATOM 723 O O . ASP A 1 96 ? -8.316 6.954 -3.097 1.00 97.31 96 ASP A O 1
ATOM 727 N N . GLY A 1 97 ? -7.787 8.975 -3.904 1.00 96.44 97 GLY A N 1
ATOM 728 C CA . GLY A 1 97 ? -8.843 9.669 -3.160 1.00 96.44 97 GLY A CA 1
ATOM 729 C C . GLY A 1 97 ? -10.249 9.197 -3.555 1.00 96.44 97 GLY A C 1
ATOM 730 O O . GLY A 1 97 ? -11.088 8.927 -2.695 1.00 96.44 97 GLY A O 1
ATOM 731 N N . GLN A 1 98 ? -10.493 9.022 -4.857 1.00 97.50 98 GLN A N 1
ATOM 732 C CA . GLN A 1 98 ? -11.772 8.529 -5.381 1.00 97.50 98 GLN A CA 1
ATOM 733 C C . GLN A 1 98 ? -11.968 7.039 -5.076 1.00 97.50 98 GLN A C 1
ATOM 735 O O . GLN A 1 98 ? -13.078 6.600 -4.769 1.00 97.50 98 GLN A O 1
ATOM 740 N N . MET A 1 99 ? -10.890 6.256 -5.159 1.00 97.88 99 MET A N 1
ATOM 741 C CA . MET A 1 99 ? -10.865 4.841 -4.806 1.00 97.88 99 MET A CA 1
ATOM 742 C C . MET A 1 99 ? -11.239 4.653 -3.336 1.00 97.88 99 MET A C 1
ATOM 744 O O . MET A 1 99 ? -12.171 3.905 -3.043 1.00 97.88 99 MET A O 1
ATOM 748 N N . LYS A 1 100 ? -10.582 5.389 -2.432 1.00 97.75 100 LYS A N 1
ATOM 749 C CA . LYS A 1 100 ? -10.880 5.410 -0.996 1.00 97.75 100 LYS A CA 1
ATOM 750 C C . LYS A 1 100 ? -12.351 5.684 -0.741 1.00 97.75 100 LYS A C 1
ATOM 752 O O . LYS A 1 100 ? -13.016 4.890 -0.085 1.00 97.75 100 LYS A O 1
ATOM 757 N N . GLU A 1 101 ? -12.869 6.779 -1.294 1.00 96.88 101 GLU A N 1
ATOM 758 C CA . GLU A 1 101 ? -14.261 7.178 -1.096 1.00 96.88 101 GLU A CA 1
ATOM 759 C C . GLU A 1 101 ? -15.233 6.076 -1.549 1.00 96.88 101 GLU A C 1
ATOM 761 O O . GLU A 1 101 ? -16.177 5.737 -0.834 1.00 96.88 101 GLU A O 1
ATOM 766 N N . LYS A 1 102 ? -14.998 5.469 -2.717 1.00 97.38 102 LYS A N 1
ATOM 767 C CA . LYS A 1 102 ? -15.856 4.394 -3.235 1.00 97.38 102 LYS A CA 1
ATOM 768 C C . LYS A 1 102 ? -15.771 3.118 -2.400 1.00 97.38 102 LYS A C 1
ATOM 770 O O . LYS A 1 102 ? -16.802 2.467 -2.225 1.00 97.38 102 LYS A O 1
ATOM 775 N N . ILE A 1 103 ? -14.588 2.771 -1.891 1.00 97.75 103 ILE A N 1
ATOM 776 C CA . ILE A 1 103 ? -14.409 1.637 -0.977 1.00 97.75 103 ILE A CA 1
ATOM 777 C C . ILE A 1 103 ? -15.204 1.876 0.305 1.00 97.75 103 ILE A C 1
ATOM 779 O O . ILE A 1 103 ? -16.011 1.032 0.682 1.00 97.75 103 ILE A O 1
ATOM 783 N N . GLU A 1 104 ? -15.026 3.036 0.941 1.00 96.44 104 GLU A N 1
ATOM 784 C CA . GLU A 1 104 ? -15.670 3.390 2.215 1.00 96.44 104 GLU A CA 1
ATOM 785 C C . GLU A 1 104 ? -17.197 3.499 2.094 1.00 96.44 104 GLU A C 1
ATOM 787 O O . GLU A 1 104 ? -17.917 3.217 3.047 1.00 96.44 104 GLU A O 1
ATOM 792 N N . GLN A 1 105 ? -17.710 3.860 0.914 1.00 95.25 105 GLN A N 1
ATOM 793 C CA . GLN A 1 105 ? -19.144 3.851 0.602 1.00 95.25 105 GLN A CA 1
ATOM 794 C C . GLN A 1 105 ? -19.700 2.451 0.278 1.00 95.25 105 GLN A C 1
ATOM 796 O O . GLN A 1 105 ? -20.872 2.340 -0.085 1.00 95.25 105 GLN A O 1
ATOM 801 N N . GLY A 1 106 ? -18.873 1.400 0.316 1.00 96.62 106 GLY A N 1
ATOM 802 C CA . GLY A 1 106 ? -19.268 0.038 -0.050 1.00 96.62 106 GLY A CA 1
ATOM 803 C C . GLY A 1 106 ? -19.587 -0.140 -1.538 1.00 96.62 106 GLY A C 1
ATOM 804 O O . GLY A 1 106 ? -20.272 -1.087 -1.914 1.00 96.62 106 GLY A O 1
ATOM 805 N N . LYS A 1 107 ? -19.111 0.773 -2.396 1.00 96.38 107 LYS A N 1
ATOM 806 C CA . LYS A 1 107 ? -19.366 0.790 -3.849 1.00 96.38 107 LYS A CA 1
ATOM 807 C C . LYS A 1 107 ? -18.239 0.177 -4.675 1.00 96.38 107 LYS A C 1
ATOM 809 O O . LYS A 1 107 ? -18.376 0.090 -5.893 1.00 96.38 107 LYS A O 1
ATOM 814 N N . LEU A 1 108 ? -17.129 -0.193 -4.045 1.00 97.75 108 LEU A N 1
ATOM 815 C CA . LEU A 1 108 ? -15.968 -0.774 -4.705 1.00 97.75 108 LEU A CA 1
ATOM 816 C C . LEU A 1 108 ? -15.245 -1.717 -3.743 1.00 97.75 108 LEU A C 1
ATOM 818 O O . LEU A 1 108 ? -15.066 -1.393 -2.570 1.00 97.75 108 LEU A O 1
ATOM 822 N N . ILE A 1 109 ? -14.813 -2.862 -4.257 1.00 98.31 109 ILE A N 1
ATOM 823 C CA . ILE A 1 109 ? -13.853 -3.747 -3.599 1.00 98.31 109 ILE A CA 1
ATOM 824 C C . ILE A 1 109 ? -12.578 -3.705 -4.434 1.00 98.31 109 ILE A C 1
ATOM 826 O O . ILE A 1 109 ? -12.630 -3.902 -5.648 1.00 98.31 109 ILE A O 1
ATOM 830 N N . VAL A 1 110 ? -11.437 -3.439 -3.802 1.00 98.38 110 VAL A N 1
ATOM 831 C CA . VAL A 1 110 ? -10.149 -3.358 -4.503 1.00 98.38 110 VAL A CA 1
ATOM 832 C C . VAL A 1 110 ? -9.219 -4.443 -4.007 1.00 98.38 110 VAL A C 1
ATOM 834 O O . VAL A 1 110 ? -8.973 -4.550 -2.810 1.00 98.38 110 VAL A O 1
ATOM 837 N N . LYS A 1 111 ? -8.674 -5.226 -4.934 1.00 98.38 111 LYS A N 1
ATOM 838 C CA . LYS A 1 111 ? -7.593 -6.179 -4.691 1.00 98.38 111 LYS A CA 1
ATOM 839 C C . LYS A 1 111 ? -6.293 -5.595 -5.216 1.00 98.38 111 LYS A C 1
ATOM 841 O O . LYS A 1 111 ? -6.028 -5.647 -6.414 1.00 98.38 111 LYS A O 1
ATOM 846 N N . VAL A 1 112 ? -5.489 -5.034 -4.323 1.00 98.50 112 VAL A N 1
ATOM 847 C CA . VAL A 1 112 ? -4.164 -4.517 -4.663 1.00 98.50 112 VAL A CA 1
ATOM 848 C C . VAL A 1 112 ? -3.192 -5.687 -4.779 1.00 98.50 112 VAL A C 1
ATOM 850 O O . VAL A 1 112 ? -2.989 -6.437 -3.821 1.00 98.50 112 VAL A O 1
ATOM 853 N N . ARG A 1 113 ? -2.606 -5.850 -5.962 1.00 98.31 113 ARG A N 1
ATOM 854 C CA . ARG A 1 113 ? -1.628 -6.878 -6.316 1.00 98.31 113 ARG A CA 1
ATOM 855 C C . ARG A 1 113 ? -0.294 -6.207 -6.596 1.00 98.31 113 ARG A C 1
ATOM 857 O O . ARG A 1 113 ? -0.013 -5.768 -7.710 1.00 98.31 113 ARG A O 1
ATOM 864 N N . THR A 1 114 ? 0.516 -6.124 -5.551 1.00 97.38 114 THR A N 1
ATOM 865 C CA . THR A 1 114 ? 1.852 -5.546 -5.629 1.00 97.38 114 THR A CA 1
ATOM 866 C C . THR A 1 114 ? 2.786 -6.449 -6.435 1.00 97.38 114 THR A C 1
ATOM 868 O O . THR A 1 114 ? 2.844 -7.661 -6.223 1.00 97.38 114 THR A O 1
ATOM 871 N N . LEU A 1 115 ? 3.529 -5.841 -7.353 1.00 94.81 115 LEU A N 1
ATOM 872 C CA . LEU A 1 115 ? 4.515 -6.462 -8.223 1.00 94.81 115 LEU A CA 1
ATOM 873 C C . LEU A 1 115 ? 5.917 -5.901 -7.935 1.00 94.81 115 LEU A C 1
ATOM 875 O O . LEU A 1 115 ? 6.080 -4.918 -7.215 1.00 94.81 115 LEU A O 1
ATOM 879 N N . ASN A 1 116 ? 6.928 -6.541 -8.519 1.00 93.19 116 ASN A N 1
ATOM 880 C CA . ASN A 1 116 ? 8.329 -6.121 -8.455 1.00 93.19 116 ASN A CA 1
ATOM 881 C C . ASN A 1 116 ? 9.053 -6.259 -9.808 1.00 93.19 116 ASN A C 1
ATOM 883 O O . ASN A 1 116 ? 10.260 -6.506 -9.865 1.00 93.19 116 ASN A O 1
ATOM 887 N N . PHE A 1 117 ? 8.314 -6.178 -10.915 1.00 90.75 117 PHE A N 1
ATOM 888 C CA . PHE A 1 117 ? 8.856 -6.458 -12.245 1.00 90.75 117 PHE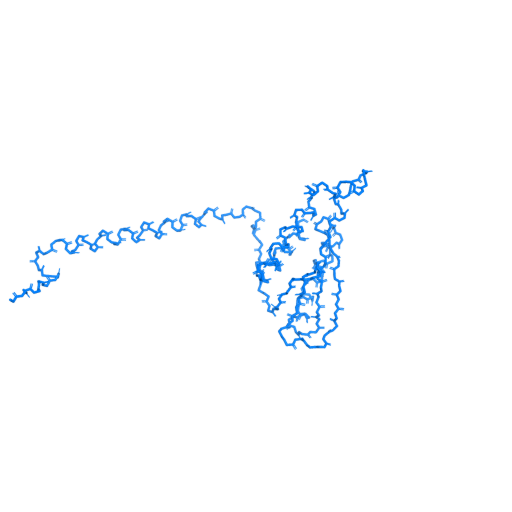 A CA 1
ATOM 889 C C . PHE A 1 117 ? 9.880 -5.409 -12.697 1.00 90.75 117 PHE A C 1
ATOM 891 O O . PHE A 1 117 ? 10.711 -5.711 -13.556 1.00 90.75 117 PHE A O 1
ATOM 898 N N . LEU A 1 118 ? 9.859 -4.209 -12.109 1.00 91.06 118 LEU A N 1
ATOM 899 C CA . LEU A 1 118 ? 10.813 -3.139 -12.407 1.00 91.06 118 LEU A CA 1
ATOM 900 C C . LEU A 1 118 ? 12.180 -3.310 -11.737 1.00 91.06 118 LEU A C 1
ATOM 902 O O . LEU A 1 118 ? 13.116 -2.594 -12.084 1.00 91.06 118 LEU A O 1
ATOM 906 N N . ASP A 1 119 ? 12.347 -4.315 -10.874 1.00 89.88 119 ASP A N 1
ATOM 907 C CA . ASP A 1 119 ? 13.679 -4.765 -10.443 1.00 89.88 119 ASP A CA 1
ATOM 908 C C . ASP A 1 119 ? 14.414 -5.555 -11.551 1.00 89.88 119 ASP A C 1
ATOM 910 O O . ASP A 1 119 ? 15.600 -5.891 -11.446 1.00 89.88 119 ASP A O 1
ATOM 914 N N . GLY A 1 120 ? 13.721 -5.855 -12.655 1.00 82.31 120 GLY A N 1
ATOM 915 C CA . GLY A 1 120 ? 14.310 -6.396 -13.872 1.00 82.31 120 GLY A CA 1
ATOM 916 C C . GLY A 1 120 ? 15.271 -5.402 -14.535 1.00 82.31 120 GLY A C 1
ATOM 917 O O . GLY A 1 120 ? 14.896 -4.289 -14.886 1.00 82.31 120 GLY A O 1
ATOM 918 N N . SER A 1 121 ? 16.515 -5.823 -14.764 1.00 73.25 121 SER A N 1
ATOM 919 C CA . SER A 1 121 ? 17.534 -5.062 -15.499 1.00 73.25 121 SER A CA 1
ATOM 920 C C . SER A 1 121 ? 17.793 -5.677 -16.881 1.00 73.25 121 SER A C 1
ATOM 922 O O . SER A 1 121 ? 17.136 -6.638 -17.283 1.00 73.25 121 SER A O 1
ATOM 924 N N . GLN A 1 122 ? 18.800 -5.176 -17.611 1.00 65.19 122 GLN A N 1
ATOM 925 C CA . GLN A 1 122 ? 19.212 -5.744 -18.907 1.00 65.19 122 GLN A CA 1
ATOM 926 C C . GLN A 1 122 ? 19.590 -7.240 -18.846 1.00 65.19 122 GLN A C 1
ATOM 928 O O . GLN A 1 122 ? 19.614 -7.898 -19.882 1.00 65.19 122 GLN A O 1
ATOM 933 N N . ASN A 1 123 ? 19.815 -7.789 -17.647 1.00 58.78 123 ASN A N 1
ATOM 934 C CA . ASN A 1 123 ? 20.065 -9.214 -17.407 1.00 58.78 123 ASN A CA 1
ATOM 935 C C . ASN A 1 123 ? 18.775 -10.056 -17.246 1.00 58.78 123 ASN A C 1
ATOM 937 O O . ASN A 1 123 ? 18.834 -11.218 -16.854 1.00 58.78 123 ASN A O 1
ATOM 941 N N . GLY A 1 124 ? 17.596 -9.501 -17.545 1.00 64.00 124 GLY A N 1
ATOM 942 C CA . GLY A 1 124 ? 16.331 -10.238 -17.557 1.00 64.00 124 GLY A CA 1
ATOM 943 C C . GLY A 1 124 ? 15.824 -10.648 -16.167 1.00 64.00 124 GLY A C 1
ATOM 944 O O . GLY A 1 124 ? 16.078 -9.983 -15.166 1.00 64.00 124 GLY A O 1
ATOM 945 N N . ILE A 1 125 ? 15.075 -11.757 -16.106 1.00 70.81 125 ILE A N 1
ATOM 946 C CA . ILE A 1 125 ? 14.350 -12.239 -14.907 1.00 70.81 125 ILE A CA 1
ATOM 947 C C . ILE A 1 125 ? 15.294 -12.565 -13.728 1.00 70.81 125 ILE A C 1
ATOM 949 O O . ILE A 1 125 ? 14.862 -12.651 -12.581 1.00 70.81 125 ILE A O 1
ATOM 953 N N . GLU A 1 126 ? 16.591 -12.747 -13.972 1.00 75.12 126 GLU A N 1
ATOM 954 C CA . GLU A 1 126 ? 17.563 -13.105 -12.934 1.00 75.12 126 GLU A CA 1
ATOM 955 C C . GLU A 1 126 ? 17.772 -12.005 -11.891 1.00 75.12 126 GLU A C 1
ATOM 957 O O . GLU A 1 126 ? 17.918 -12.335 -10.716 1.00 75.12 126 GLU A O 1
ATOM 962 N N . SER A 1 127 ? 17.681 -10.724 -12.266 1.00 72.19 127 SER A N 1
ATOM 963 C CA . SER A 1 127 ? 17.754 -9.622 -11.291 1.00 72.19 127 SER A CA 1
ATOM 964 C C . SER A 1 127 ? 16.468 -9.431 -10.485 1.00 72.19 127 SER A C 1
ATOM 966 O O . SER A 1 127 ? 16.482 -8.784 -9.451 1.00 72.19 127 SER A O 1
ATOM 968 N N . ILE A 1 128 ? 15.353 -10.033 -10.900 1.00 78.56 128 ILE A N 1
ATOM 969 C CA . ILE A 1 128 ? 14.151 -10.086 -10.056 1.00 78.56 128 ILE A CA 1
ATOM 970 C C . ILE A 1 128 ? 14.358 -11.125 -8.943 1.00 78.56 128 ILE A C 1
ATOM 972 O O . ILE A 1 128 ? 13.900 -10.944 -7.820 1.00 78.56 128 ILE A O 1
ATOM 976 N N . LYS A 1 129 ? 15.095 -12.211 -9.224 1.00 78.62 129 LYS A N 1
ATOM 977 C CA . LYS A 1 129 ? 15.358 -13.288 -8.252 1.00 78.62 129 LYS A CA 1
ATOM 978 C C . LYS A 1 129 ? 16.347 -12.899 -7.155 1.00 78.62 129 LYS A C 1
ATOM 980 O O . LYS A 1 129 ? 16.380 -13.580 -6.131 1.00 78.62 129 LYS A O 1
ATOM 985 N N . SER A 1 130 ? 17.164 -11.863 -7.359 1.00 77.94 130 SER A N 1
ATOM 986 C CA . SER A 1 130 ? 18.089 -11.380 -6.328 1.00 77.94 130 SER A CA 1
ATOM 987 C C . SER A 1 130 ? 17.370 -10.720 -5.156 1.00 77.94 130 SER A C 1
ATOM 989 O O . SER A 1 130 ? 17.964 -10.646 -4.082 1.00 77.94 130 SER A O 1
ATOM 991 N N . ASN A 1 131 ? 16.092 -10.335 -5.313 1.00 80.50 131 ASN A N 1
ATOM 992 C CA . ASN A 1 131 ? 15.263 -9.818 -4.222 1.00 80.50 131 ASN A CA 1
ATOM 993 C C . ASN A 1 131 ? 15.926 -8.623 -3.496 1.00 80.50 131 ASN A C 1
ATOM 995 O O . ASN A 1 131 ? 15.856 -8.487 -2.273 1.00 80.50 131 ASN A O 1
ATOM 999 N N . ASP A 1 132 ? 16.634 -7.775 -4.239 1.00 84.75 132 ASP A N 1
ATOM 1000 C CA . ASP A 1 132 ? 17.452 -6.679 -3.710 1.00 84.75 132 ASP A CA 1
ATOM 1001 C C . ASP A 1 132 ? 17.077 -5.300 -4.270 1.00 84.75 132 ASP A C 1
ATOM 1003 O O . ASP A 1 132 ? 17.490 -4.279 -3.701 1.00 84.75 132 ASP A O 1
ATOM 1007 N N . GLY A 1 133 ? 16.270 -5.260 -5.330 1.00 89.06 133 GLY A N 1
ATOM 1008 C CA . GLY A 1 133 ? 15.759 -4.038 -5.935 1.00 89.06 133 GLY A CA 1
ATOM 1009 C C . GLY A 1 133 ? 14.752 -3.286 -5.061 1.00 89.06 133 GLY A C 1
ATOM 1010 O O . GLY A 1 133 ? 14.307 -3.754 -4.005 1.00 89.06 133 GLY A O 1
ATOM 1011 N N . HIS A 1 134 ? 14.454 -2.055 -5.474 1.00 92.69 134 HIS A N 1
ATOM 1012 C CA . HIS A 1 134 ? 13.559 -1.161 -4.742 1.00 92.69 134 HIS A CA 1
ATOM 1013 C C . HIS A 1 134 ? 12.132 -1.717 -4.689 1.00 92.69 134 HIS A C 1
ATOM 1015 O O . HIS A 1 134 ? 11.530 -1.763 -3.616 1.00 92.69 134 HIS A O 1
ATOM 1021 N N . SER A 1 135 ? 11.635 -2.220 -5.819 1.00 94.00 135 SER A N 1
ATOM 1022 C CA . SER A 1 135 ? 10.267 -2.717 -5.970 1.00 94.00 135 SER A CA 1
ATOM 1023 C C . SER A 1 135 ? 10.008 -3.887 -5.022 1.00 94.00 135 SER A C 1
ATOM 1025 O O . SER A 1 135 ? 9.016 -3.897 -4.298 1.00 94.00 135 SER A O 1
ATOM 1027 N N . TYR A 1 136 ? 10.948 -4.833 -4.939 1.00 93.75 136 TYR A N 1
ATOM 1028 C CA . TYR A 1 136 ? 10.903 -5.960 -4.014 1.00 93.75 136 TYR A CA 1
ATOM 1029 C C . TYR A 1 136 ? 10.939 -5.510 -2.554 1.00 93.75 136 TYR A C 1
ATOM 1031 O O . TYR A 1 136 ? 10.148 -5.994 -1.747 1.00 93.75 136 TYR A O 1
ATOM 1039 N N . LYS A 1 137 ? 11.839 -4.589 -2.188 1.00 95.19 137 LYS A N 1
ATOM 1040 C CA . LYS A 1 137 ? 11.944 -4.099 -0.803 1.00 95.19 137 LYS A CA 1
ATOM 1041 C C . LYS A 1 137 ? 10.662 -3.401 -0.356 1.00 95.19 137 LYS A C 1
ATOM 1043 O O . LYS A 1 137 ? 10.173 -3.683 0.739 1.00 95.19 137 LYS A O 1
ATOM 1048 N N . ALA A 1 138 ? 10.109 -2.538 -1.205 1.00 96.19 138 ALA A N 1
ATOM 1049 C CA . ALA A 1 138 ? 8.848 -1.850 -0.957 1.00 96.19 138 ALA A CA 1
ATOM 1050 C C . ALA A 1 138 ? 7.679 -2.845 -0.866 1.00 96.19 138 ALA A C 1
ATOM 1052 O O . ALA A 1 138 ? 6.913 -2.810 0.099 1.00 96.19 138 ALA A O 1
ATOM 1053 N N . ALA A 1 139 ? 7.600 -3.803 -1.798 1.00 95.44 139 ALA A N 1
ATOM 1054 C CA . ALA A 1 139 ? 6.596 -4.862 -1.777 1.00 95.44 139 ALA A CA 1
ATOM 1055 C C . ALA A 1 139 ? 6.673 -5.712 -0.501 1.00 95.44 139 ALA A C 1
ATOM 1057 O O . ALA A 1 139 ? 5.655 -5.932 0.152 1.00 95.44 139 ALA A O 1
ATOM 1058 N N . ALA A 1 140 ? 7.874 -6.123 -0.089 1.00 95.31 140 ALA A N 1
ATOM 1059 C CA . ALA A 1 140 ? 8.084 -6.903 1.126 1.00 95.31 140 ALA A CA 1
ATOM 1060 C C . ALA A 1 140 ?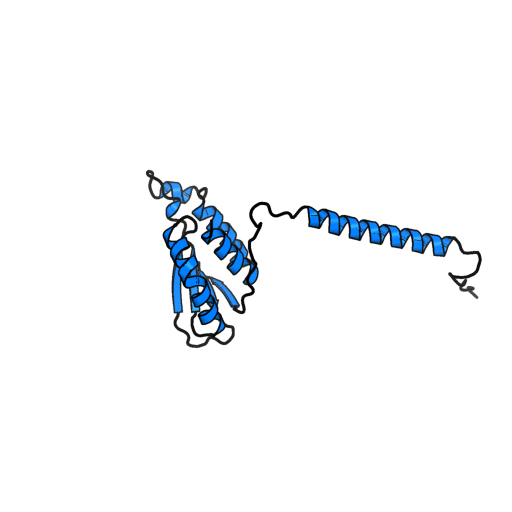 7.686 -6.122 2.389 1.00 95.31 140 ALA A C 1
ATOM 1062 O O . ALA A 1 140 ? 7.076 -6.693 3.295 1.00 95.31 140 ALA A O 1
ATOM 1063 N N . ALA A 1 141 ? 7.997 -4.823 2.458 1.00 96.31 141 ALA A N 1
ATOM 1064 C CA . ALA A 1 141 ? 7.592 -3.969 3.573 1.00 96.31 141 ALA A CA 1
ATOM 1065 C C . ALA A 1 141 ? 6.063 -3.845 3.662 1.00 96.31 141 ALA A C 1
ATOM 1067 O O . ALA A 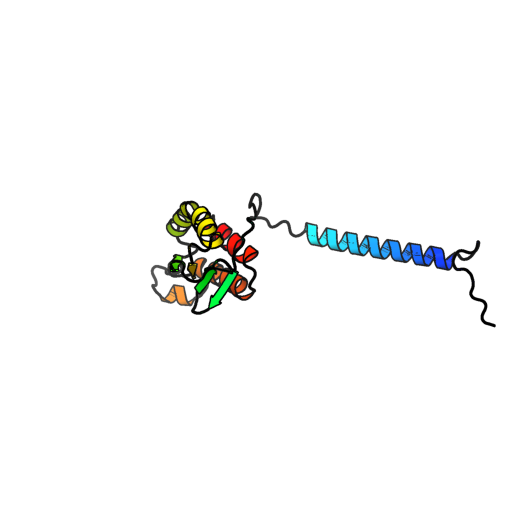1 141 ? 5.480 -4.075 4.724 1.00 96.31 141 ALA A O 1
ATOM 1068 N N . ILE A 1 142 ? 5.410 -3.554 2.536 1.00 97.00 142 ILE A N 1
ATOM 1069 C CA . ILE A 1 142 ? 3.952 -3.448 2.443 1.00 97.00 142 ILE A CA 1
ATOM 1070 C C . ILE A 1 142 ? 3.267 -4.779 2.763 1.00 97.00 142 ILE A C 1
ATOM 1072 O O . ILE A 1 142 ? 2.254 -4.790 3.460 1.00 97.00 142 ILE A O 1
ATOM 1076 N N . GLU A 1 143 ? 3.831 -5.908 2.337 1.00 96.81 143 GLU A N 1
ATOM 1077 C CA . GLU A 1 143 ? 3.300 -7.233 2.653 1.00 96.81 143 GLU A CA 1
ATOM 1078 C C . GLU A 1 143 ? 3.315 -7.512 4.165 1.00 96.81 143 GLU A C 1
ATOM 1080 O O . GLU A 1 143 ? 2.347 -8.050 4.705 1.00 96.81 143 GLU A O 1
ATOM 1085 N N . GLN A 1 144 ? 4.377 -7.122 4.883 1.00 97.00 144 GLN A N 1
ATOM 1086 C CA . GLN A 1 144 ? 4.413 -7.264 6.346 1.00 97.00 144 GLN A CA 1
ATOM 1087 C C . GLN A 1 144 ? 3.358 -6.395 7.033 1.00 97.00 144 GLN A C 1
ATOM 1089 O O . GLN A 1 144 ? 2.731 -6.832 8.000 1.00 97.00 144 GLN A O 1
ATOM 1094 N N . VAL A 1 145 ? 3.122 -5.188 6.518 1.00 97.19 145 VAL A N 1
ATOM 1095 C CA . VAL A 1 145 ? 2.044 -4.326 7.011 1.00 97.19 145 VAL A CA 1
ATOM 1096 C C . VAL A 1 145 ? 0.674 -4.934 6.706 1.00 97.19 145 VAL A C 1
ATOM 1098 O O . VAL A 1 145 ? -0.187 -4.966 7.578 1.00 97.19 145 VAL A O 1
ATOM 1101 N N . ALA A 1 146 ? 0.473 -5.505 5.520 1.00 97.38 146 ALA A N 1
ATOM 1102 C CA . ALA A 1 146 ? -0.767 -6.196 5.185 1.00 97.38 146 ALA A CA 1
ATOM 1103 C C . ALA A 1 146 ? -1.030 -7.393 6.119 1.00 97.38 146 ALA A C 1
ATOM 1105 O O . ALA A 1 146 ? -2.148 -7.584 6.598 1.00 97.38 146 ALA A O 1
ATOM 1106 N N . LYS A 1 147 ? 0.016 -8.165 6.443 1.00 96.00 147 LYS A N 1
ATOM 1107 C CA . LYS A 1 147 ? -0.042 -9.290 7.393 1.00 96.00 147 LYS 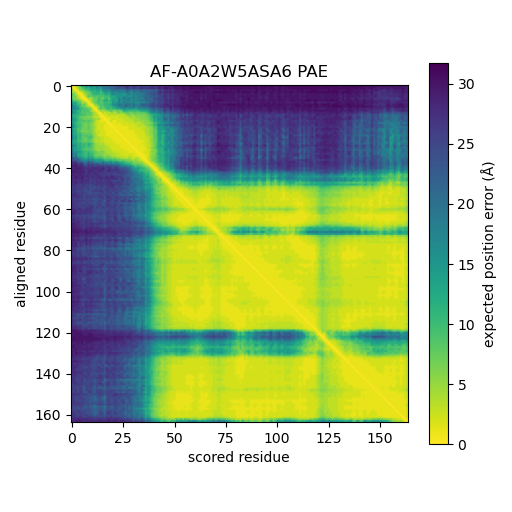A CA 1
ATOM 1108 C C . LYS A 1 147 ? -0.346 -8.866 8.830 1.00 96.00 147 LYS A C 1
ATOM 1110 O O . LYS A 1 147 ? -0.886 -9.675 9.581 1.00 96.00 147 LYS A O 1
ATOM 1115 N N . SER A 1 148 ? -0.013 -7.636 9.224 1.00 96.12 148 SER A N 1
ATOM 1116 C CA . SER A 1 148 ? -0.321 -7.129 10.568 1.00 96.12 148 SER A CA 1
ATOM 1117 C C . SER A 1 148 ? -1.810 -6.811 10.756 1.00 96.12 148 SER A C 1
ATOM 1119 O O . SER A 1 148 ? -2.283 -6.760 11.890 1.00 96.12 148 SER A O 1
ATOM 1121 N N . GLY A 1 149 ? -2.550 -6.611 9.659 1.00 95.00 149 GLY A N 1
ATOM 1122 C CA . GLY A 1 149 ? -3.956 -6.209 9.682 1.00 95.00 149 GLY A CA 1
ATOM 1123 C C . GLY A 1 149 ? -4.181 -4.715 9.946 1.00 95.00 149 GLY A C 1
ATOM 1124 O O . GLY A 1 149 ? -5.330 -4.281 10.013 1.00 95.00 149 GLY A O 1
ATOM 1125 N N . ASP A 1 150 ? -3.123 -3.907 10.069 1.00 96.19 150 ASP A N 1
ATOM 1126 C CA . ASP A 1 150 ? -3.246 -2.461 10.276 1.00 96.19 150 ASP A CA 1
ATOM 1127 C C . ASP A 1 150 ? -3.533 -1.733 8.952 1.00 96.19 150 ASP A C 1
ATOM 1129 O O . ASP A 1 150 ? -2.634 -1.287 8.237 1.00 96.19 150 ASP A O 1
ATOM 1133 N N . VAL A 1 151 ? -4.822 -1.600 8.633 1.00 97.06 151 VAL A N 1
ATOM 1134 C CA . VAL A 1 151 ? -5.302 -0.914 7.422 1.00 97.06 151 VAL A CA 1
ATOM 1135 C C . VAL A 1 151 ? -4.916 0.569 7.374 1.00 97.06 151 VAL A C 1
ATOM 1137 O O . VAL A 1 151 ? -4.695 1.112 6.292 1.00 97.06 151 VAL A O 1
ATOM 1140 N N . GLN A 1 152 ? -4.782 1.231 8.532 1.00 96.31 152 GLN A N 1
ATOM 1141 C CA . GLN A 1 152 ? -4.364 2.634 8.580 1.00 96.31 152 GLN A CA 1
ATOM 1142 C C . GLN A 1 152 ? -2.907 2.756 8.156 1.00 96.31 152 GLN A C 1
ATOM 1144 O O . GLN A 1 152 ? -2.568 3.624 7.352 1.00 96.31 152 GLN A O 1
ATOM 1149 N N . LEU A 1 153 ? -2.045 1.899 8.705 1.00 96.12 153 LEU A N 1
ATOM 1150 C CA . LEU A 1 153 ? -0.636 1.864 8.340 1.00 96.12 153 LEU A CA 1
ATOM 1151 C C . LEU A 1 153 ? -0.463 1.460 6.876 1.00 96.12 153 LEU A C 1
ATOM 1153 O O . LEU A 1 153 ? 0.303 2.110 6.173 1.00 96.12 153 LEU A O 1
ATOM 1157 N N . TYR A 1 154 ? -1.207 0.455 6.405 1.00 97.75 154 TYR A N 1
ATOM 1158 C CA . TYR A 1 154 ? -1.153 0.003 5.015 1.00 97.75 154 TYR A CA 1
ATOM 1159 C C . TYR A 1 154 ? -1.461 1.134 4.033 1.00 97.75 154 TYR A C 1
ATOM 1161 O O . TYR A 1 154 ? -0.643 1.424 3.162 1.00 97.75 154 TYR A O 1
ATOM 1169 N N . TRP A 1 155 ? -2.609 1.801 4.200 1.00 97.75 155 TRP A N 1
ATOM 1170 C CA . TRP A 1 155 ? -3.042 2.863 3.289 1.00 97.75 155 TRP A CA 1
ATOM 1171 C C . TRP A 1 155 ? -2.015 3.991 3.207 1.00 97.75 155 TRP A C 1
ATOM 1173 O O . TRP A 1 155 ? -1.610 4.410 2.125 1.00 97.75 155 TRP A O 1
ATOM 1183 N N . ASN A 1 156 ? -1.558 4.453 4.370 1.00 95.94 156 ASN A N 1
ATOM 1184 C CA . ASN A 1 156 ? -0.636 5.576 4.454 1.00 95.94 156 ASN A CA 1
ATOM 1185 C C . ASN A 1 156 ? 0.767 5.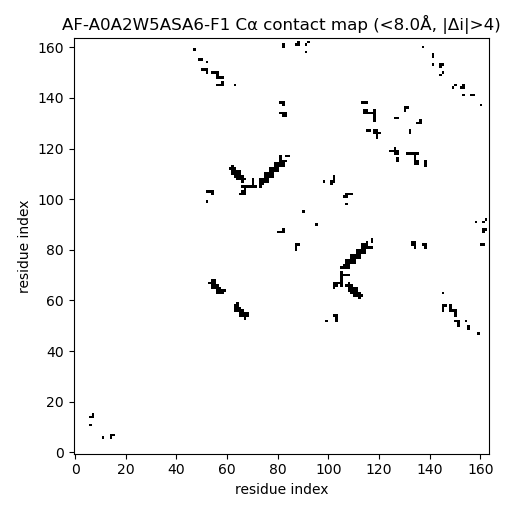217 3.959 1.00 95.94 156 ASN A C 1
ATOM 1187 O O . ASN A 1 156 ? 1.382 6.027 3.274 1.00 95.94 156 ASN A O 1
ATOM 1191 N N . LEU A 1 157 ? 1.268 4.015 4.255 1.00 95.50 157 LEU A N 1
ATOM 1192 C CA . LEU A 1 157 ? 2.570 3.582 3.754 1.00 95.50 157 LEU A CA 1
ATOM 1193 C C . LEU A 1 157 ? 2.540 3.374 2.237 1.00 95.50 157 LEU A C 1
ATOM 1195 O O . LEU A 1 157 ? 3.466 3.805 1.560 1.00 95.50 157 LEU A O 1
ATOM 1199 N N . ARG A 1 158 ? 1.474 2.770 1.691 1.00 96.94 158 ARG A N 1
ATOM 1200 C CA . ARG A 1 158 ? 1.303 2.625 0.237 1.00 96.94 158 ARG A CA 1
ATOM 1201 C C . ARG A 1 158 ? 1.301 3.991 -0.442 1.00 96.94 158 ARG A C 1
ATOM 1203 O O . ARG A 1 158 ? 2.011 4.166 -1.424 1.00 96.94 158 ARG A O 1
ATOM 1210 N N . LYS A 1 159 ? 0.530 4.945 0.093 1.00 95.50 159 LYS A N 1
ATOM 1211 C CA . LYS A 1 159 ? 0.481 6.316 -0.423 1.00 95.50 159 LYS A CA 1
ATOM 1212 C C . LYS A 1 159 ? 1.864 6.965 -0.403 1.00 95.50 159 LYS A C 1
ATOM 1214 O O . LYS A 1 159 ? 2.302 7.472 -1.422 1.00 95.50 159 LYS A O 1
ATOM 1219 N N . TYR A 1 160 ? 2.565 6.884 0.729 1.00 94.06 160 TYR A N 1
ATOM 1220 C CA . TYR A 1 160 ? 3.922 7.411 0.868 1.00 94.06 160 TYR A CA 1
ATOM 1221 C C . TYR A 1 160 ? 4.879 6.827 -0.184 1.00 94.06 160 TYR A C 1
ATOM 1223 O O . TYR A 1 160 ? 5.529 7.583 -0.891 1.00 94.06 160 TYR A O 1
ATOM 1231 N N . LEU A 1 161 ? 4.906 5.500 -0.345 1.00 94.62 161 LEU A N 1
ATOM 1232 C CA . LEU A 1 161 ? 5.781 4.821 -1.311 1.00 94.62 161 LEU A CA 1
ATOM 1233 C C . LEU A 1 161 ? 5.423 5.105 -2.776 1.00 94.62 161 LEU A C 1
ATOM 1235 O O . LEU A 1 161 ? 6.271 4.948 -3.644 1.00 94.62 161 LEU A O 1
ATOM 1239 N N . MET A 1 162 ? 4.174 5.479 -3.061 1.00 94.62 162 MET A N 1
ATOM 1240 C CA . MET A 1 162 ? 3.752 5.914 -4.395 1.00 94.62 162 MET A CA 1
ATOM 1241 C C . MET A 1 162 ? 3.991 7.407 -4.629 1.00 94.62 162 MET A C 1
ATOM 1243 O O . MET A 1 162 ? 3.952 7.844 -5.774 1.00 94.62 162 MET A O 1
ATOM 1247 N N . ASP A 1 163 ? 4.207 8.203 -3.584 1.00 86.12 163 ASP A N 1
ATOM 1248 C CA . ASP A 1 163 ? 4.481 9.636 -3.702 1.00 86.12 163 ASP A CA 1
ATOM 1249 C C . ASP A 1 163 ? 5.979 9.950 -3.891 1.00 86.12 163 ASP A C 1
ATOM 1251 O O . ASP A 1 163 ? 6.284 11.066 -4.328 1.00 86.12 163 ASP A O 1
ATOM 1255 N N . GLU A 1 164 ? 6.873 8.989 -3.605 1.00 64.06 164 GLU A N 1
ATOM 1256 C CA . GLU A 1 164 ? 8.336 9.078 -3.811 1.00 64.06 164 GLU A CA 1
ATOM 1257 C C . GLU A 1 164 ? 8.777 9.147 -5.288 1.00 64.06 164 GLU A C 1
ATOM 1259 O O . GLU A 1 164 ? 8.084 8.605 -6.182 1.00 64.06 164 GLU A O 1
#

Solvent-accessible surface area (backbone atoms only — not comparable to full-atom values): 9328 Å² total; per-residue (Å²): 134,87,80,83,75,67,67,82,45,97,82,44,60,67,50,58,47,51,52,51,54,51,53,50,51,52,51,49,53,52,49,49,53,53,52,58,61,63,66,69,67,58,84,87,54,80,86,66,77,84,64,89,73,70,55,44,58,50,63,56,95,78,24,43,36,39,27,19,90,82,47,84,82,38,58,74,44,78,44,76,41,34,67,72,37,69,68,44,24,52,48,45,75,76,37,45,70,59,49,50,52,34,17,50,68,29,58,27,29,40,31,41,30,74,39,36,73,78,28,40,51,100,75,38,73,61,44,42,71,65,66,72,34,68,13,39,52,52,42,53,52,51,49,54,35,43,72,68,56,42,46,53,59,36,54,44,50,52,51,53,50,38,71,107

InterPro domains:
  IPR012336 Thioredoxin-like fold [PF13462] (72-125)
  IPR036249 Thioredoxin-like superfamily [SSF52833] (71-163)

Secondary structure (DSSP, 8-state):
------TTSTT-HHHHHHHHHHHHHHHHHHHHHHHHHHT---TT-TT--PPP---EEEEETTEEEEE-TT-SSPPEEEEEEETT-HHHHHHHHHHHHHHHHHHHTTS-EEEEEEE-GGG-BTTBTHHHHT--SHHHHHHHHHHHHHHHT-HHHHHHHHHHHHH-

Mean predicted aligned error: 12.31 Å